Protein AF-A0A0D2U5X2-F1 (afdb_monomer_lite)

Sequence (96 aa):
MAPEFLRGEPSNEKSDVYSFGVILWELITVQQPWNGISPAQVVGAVAFQNRKLAIPPNTSPKLVSLMESCWADDPAQRPSFGNIVITLKKLLKSPL

pLDDT: mean 95.13, std 7.09, range [55.25, 98.81]

Secondary structure (DSSP, 8-state):
--HHHHTT----HHHHHHHHHHHHHHHHHTS-TTTTS-HHHHHIIIIIS---PPPPTTS-HHHHHHHHHHT-SSGGGSPPHHHHHHHHHHHHTS--

InterPro domains:
  IPR000719 Protein kinase domain [PS50011] (1-92)
  IPR001245 Serine-threonine/tyrosine-protein kinase, catalytic domain [PF07714] (1-87)
  IPR011009 Protein kinase-like domain superfamily [SSF56112] (1-85)
  IPR051681 Serine/Threonine Kinases and Pseudokinases [PTHR44329] (1-91)

Radius of gyration: 13.7 Å; chains: 1; bounding box: 34×23×37 Å

Foldseek 3Di:
DALCVLVVHDDDVLSVLLVVLVVLQCVVPVDDPPPPDDPVVVNCCVNPVVHDGDHDPPDDVLNVVLSVQSSDNPSVSRDHVVVSVVSVVVVVPDDD

Structure (mmCIF, N/CA/C/O backbone):
data_AF-A0A0D2U5X2-F1
#
_entry.id   AF-A0A0D2U5X2-F1
#
loop_
_atom_site.group_PDB
_atom_site.id
_atom_site.type_symbol
_atom_site.label_atom_id
_atom_site.label_alt_id
_atom_site.label_comp_id
_atom_site.label_asym_id
_atom_site.label_entity_id
_atom_site.label_seq_id
_atom_site.pdbx_PDB_ins_code
_atom_site.Cartn_x
_atom_site.Cartn_y
_atom_site.Cartn_z
_atom_site.occupancy
_atom_site.B_iso_or_equiv
_atom_site.auth_seq_id
_atom_site.auth_comp_id
_atom_site.auth_asym_id
_atom_site.auth_atom_id
_atom_site.pdbx_PDB_model_num
ATOM 1 N N . MET A 1 1 ? 3.092 -4.993 -3.297 1.00 92.50 1 MET A N 1
ATOM 2 C CA . MET A 1 1 ? 4.481 -4.486 -3.330 1.00 92.50 1 MET A CA 1
ATOM 3 C C . MET A 1 1 ? 4.471 -3.034 -3.774 1.00 92.50 1 MET A C 1
ATOM 5 O O . MET A 1 1 ? 3.521 -2.642 -4.448 1.00 92.50 1 MET A O 1
ATOM 9 N N . ALA A 1 2 ? 5.487 -2.264 -3.381 1.00 97.81 2 ALA A N 1
ATOM 10 C CA . ALA A 1 2 ? 5.620 -0.854 -3.742 1.00 97.81 2 ALA A CA 1
ATOM 11 C C . ALA A 1 2 ? 5.987 -0.655 -5.228 1.00 97.81 2 ALA A C 1
ATOM 13 O O . ALA A 1 2 ? 6.670 -1.518 -5.786 1.00 97.81 2 ALA A O 1
ATOM 14 N N . PRO A 1 3 ? 5.575 0.456 -5.869 1.00 98.06 3 PRO A N 1
ATOM 15 C CA . PRO A 1 3 ? 5.865 0.720 -7.277 1.00 98.06 3 PRO A CA 1
ATOM 16 C C . PRO A 1 3 ? 7.363 0.699 -7.606 1.00 98.06 3 PRO A C 1
ATOM 18 O O . PRO A 1 3 ? 7.756 0.054 -8.571 1.00 98.06 3 PRO A O 1
ATOM 21 N N . GLU A 1 4 ? 8.200 1.337 -6.784 1.00 98.12 4 GLU A N 1
ATOM 22 C CA . GLU A 1 4 ? 9.651 1.411 -6.995 1.00 98.12 4 GLU A CA 1
ATOM 23 C C . GLU A 1 4 ? 10.321 0.030 -6.940 1.00 98.12 4 GLU A C 1
ATOM 25 O O . GLU A 1 4 ? 11.131 -0.308 -7.800 1.00 98.12 4 GLU A O 1
ATOM 30 N N . PHE A 1 5 ? 9.884 -0.834 -6.017 1.00 97.19 5 PHE A N 1
ATOM 31 C CA . PHE A 1 5 ? 10.369 -2.211 -5.938 1.00 97.19 5 PHE A CA 1
ATOM 32 C C . PHE A 1 5 ? 10.007 -3.000 -7.204 1.00 97.19 5 PHE A C 1
ATOM 34 O O . PHE A 1 5 ? 10.831 -3.724 -7.754 1.00 97.19 5 PHE A O 1
ATOM 41 N N . LEU A 1 6 ? 8.777 -2.833 -7.702 1.00 97.06 6 LEU A N 1
ATOM 42 C CA . LEU A 1 6 ? 8.311 -3.506 -8.918 1.00 97.06 6 LEU A CA 1
ATOM 43 C C . LEU A 1 6 ? 9.016 -3.008 -10.192 1.00 97.06 6 LEU A C 1
ATOM 45 O O . LEU A 1 6 ? 9.070 -3.750 -11.170 1.00 97.06 6 LEU A O 1
ATOM 49 N N . ARG A 1 7 ? 9.559 -1.784 -10.186 1.00 96.75 7 ARG A N 1
ATOM 50 C CA . ARG A 1 7 ? 10.390 -1.239 -11.276 1.00 96.75 7 ARG A CA 1
ATOM 51 C C . ARG A 1 7 ? 11.869 -1.625 -11.171 1.00 96.75 7 ARG A C 1
ATOM 53 O O . ARG A 1 7 ? 12.625 -1.325 -12.089 1.00 96.75 7 ARG A O 1
ATOM 60 N N . GLY A 1 8 ? 12.287 -2.286 -10.089 1.00 96.19 8 GLY A N 1
ATOM 61 C CA . GLY A 1 8 ? 13.701 -2.575 -9.828 1.00 96.19 8 GLY A CA 1
ATOM 62 C C . GLY A 1 8 ? 14.513 -1.338 -9.424 1.00 96.19 8 GLY A C 1
ATOM 63 O O . GLY A 1 8 ? 15.729 -1.315 -9.598 1.00 96.19 8 GLY A O 1
ATOM 64 N N . GLU A 1 9 ? 13.849 -0.301 -8.913 1.00 96.81 9 GLU A N 1
ATOM 65 C CA . GLU A 1 9 ? 14.481 0.911 -8.390 1.00 96.81 9 GLU A CA 1
ATOM 66 C C . GLU A 1 9 ? 14.951 0.704 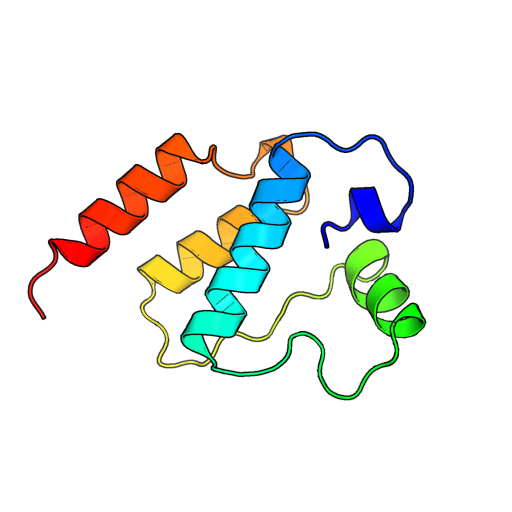-6.938 1.00 96.81 9 GLU A C 1
ATOM 68 O O . GLU A 1 9 ? 14.497 -0.228 -6.264 1.00 96.81 9 GLU A O 1
ATOM 73 N N . PRO A 1 10 ? 15.837 1.573 -6.411 1.00 95.81 10 PRO A N 1
ATOM 74 C CA . PRO A 1 10 ? 16.244 1.510 -5.012 1.00 95.81 10 PRO A CA 1
ATOM 75 C C . PRO A 1 10 ? 15.045 1.565 -4.056 1.00 95.81 10 PRO A C 1
ATOM 77 O O . PRO A 1 10 ? 14.293 2.538 -4.025 1.00 95.81 10 PRO A O 1
ATOM 80 N N . SER A 1 11 ? 14.900 0.523 -3.240 1.00 94.94 11 SER A N 1
ATOM 81 C CA . SER A 1 11 ? 13.887 0.417 -2.190 1.00 94.94 11 SER A CA 1
ATOM 82 C C . SER A 1 11 ? 14.495 0.636 -0.807 1.00 94.94 11 SER A C 1
ATOM 84 O O . SER A 1 11 ? 15.646 0.278 -0.556 1.00 94.94 11 SER A O 1
ATOM 86 N N . ASN A 1 12 ? 13.702 1.168 0.118 1.00 96.50 12 ASN A N 1
ATOM 87 C CA . ASN A 1 12 ? 14.060 1.315 1.530 1.00 96.50 12 ASN A CA 1
ATOM 88 C C . ASN A 1 12 ? 12.843 0.985 2.421 1.00 96.50 12 ASN A C 1
ATOM 90 O O . ASN A 1 12 ? 11.850 0.445 1.937 1.00 96.50 12 ASN A O 1
ATOM 94 N N . GLU A 1 13 ? 12.889 1.351 3.707 1.00 98.00 13 GLU A N 1
ATOM 95 C CA . GLU A 1 13 ? 11.776 1.174 4.664 1.00 98.00 13 GLU A CA 1
ATOM 96 C C . GLU A 1 13 ? 10.428 1.710 4.143 1.00 98.00 13 GLU A C 1
ATOM 98 O O . GLU A 1 13 ? 9.370 1.172 4.471 1.00 98.00 13 GLU A O 1
ATOM 103 N N . LYS A 1 14 ? 10.427 2.717 3.265 1.00 98.56 14 LYS A N 1
ATOM 104 C CA . LYS A 1 14 ? 9.200 3.260 2.668 1.00 98.56 14 LYS A CA 1
ATOM 105 C C . LYS A 1 14 ? 8.512 2.293 1.711 1.00 98.56 14 LYS A C 1
ATOM 107 O O . LYS A 1 14 ? 7.294 2.386 1.535 1.00 98.56 14 LYS A O 1
ATOM 112 N N . SER A 1 15 ? 9.237 1.351 1.115 1.00 98.50 15 SER A N 1
ATOM 113 C CA . SER A 1 15 ? 8.651 0.277 0.306 1.00 98.50 15 SER A CA 1
ATOM 114 C C . SER A 1 15 ? 7.887 -0.730 1.179 1.00 98.50 15 SER A C 1
ATOM 116 O O . SER A 1 15 ? 6.822 -1.222 0.780 1.00 98.50 15 SER A O 1
ATOM 118 N N . ASP A 1 16 ? 8.366 -0.972 2.403 1.00 98.56 16 ASP A N 1
ATOM 119 C CA . ASP A 1 16 ? 7.667 -1.791 3.399 1.00 98.56 16 ASP A CA 1
ATOM 120 C C . ASP A 1 16 ? 6.411 -1.084 3.912 1.00 98.56 16 ASP A C 1
ATOM 122 O O . ASP A 1 16 ? 5.364 -1.715 4.043 1.00 98.56 16 ASP A O 1
ATOM 126 N N . VAL A 1 17 ? 6.465 0.239 4.111 1.00 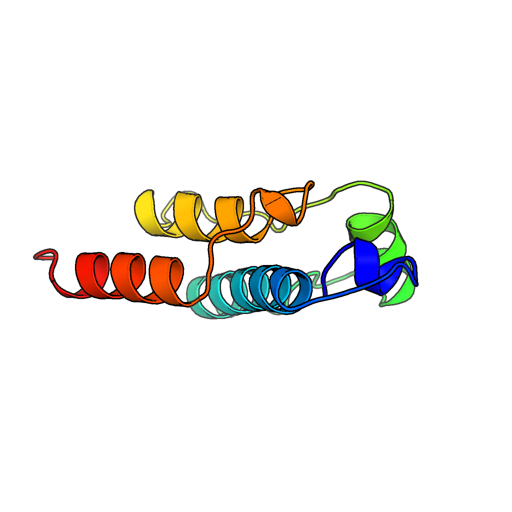98.81 17 VAL A N 1
ATOM 127 C CA . VAL A 1 17 ? 5.289 1.053 4.474 1.00 98.81 17 VAL A CA 1
ATOM 128 C C . VAL A 1 17 ? 4.181 0.942 3.423 1.00 98.81 17 VAL A C 1
ATOM 130 O O . VAL A 1 17 ? 3.016 0.739 3.769 1.00 98.81 17 VAL A O 1
ATOM 133 N N . TYR A 1 18 ? 4.522 1.002 2.134 1.00 98.69 18 TYR A N 1
ATOM 134 C CA . TYR A 1 18 ? 3.537 0.802 1.068 1.00 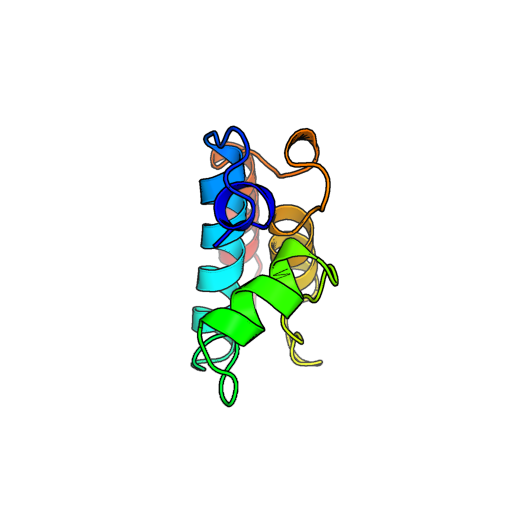98.69 18 TYR A CA 1
ATOM 135 C C . TYR A 1 18 ? 2.895 -0.585 1.147 1.00 98.69 18 TYR A C 1
ATOM 137 O O . TYR A 1 18 ? 1.672 -0.731 1.054 1.00 98.69 18 TYR A O 1
ATOM 145 N N . SER A 1 19 ? 3.721 -1.617 1.334 1.00 98.44 19 SER A N 1
ATOM 146 C CA . SER A 1 19 ? 3.254 -3.002 1.442 1.00 98.44 19 SER A CA 1
ATOM 147 C C . SER A 1 19 ? 2.381 -3.207 2.684 1.00 98.44 19 SER A C 1
ATOM 149 O O . SER A 1 19 ? 1.366 -3.894 2.603 1.00 98.44 19 SER A O 1
ATOM 151 N N . PHE A 1 20 ? 2.687 -2.529 3.791 1.00 98.50 20 PHE A N 1
ATOM 152 C CA . PHE A 1 20 ? 1.828 -2.485 4.970 1.00 98.50 20 PHE A CA 1
ATOM 153 C C . PHE A 1 20 ? 0.458 -1.859 4.673 1.00 98.50 20 PHE A C 1
ATOM 155 O O . PHE A 1 20 ? -0.558 -2.395 5.106 1.00 98.50 20 PHE A O 1
ATOM 162 N N . GLY A 1 21 ? 0.396 -0.781 3.885 1.00 98.38 21 GLY A N 1
ATOM 163 C CA . GLY A 1 21 ? -0.879 -0.216 3.428 1.00 98.38 21 GLY A CA 1
ATOM 164 C C . GLY A 1 21 ? -1.735 -1.230 2.656 1.00 98.38 21 GLY A C 1
ATOM 165 O O . GLY A 1 21 ? -2.946 -1.292 2.851 1.00 98.38 21 GLY A O 1
ATOM 166 N N . VAL A 1 22 ? -1.107 -2.074 1.822 1.00 98.38 22 VAL A N 1
ATOM 167 C CA . VAL A 1 22 ? -1.797 -3.169 1.109 1.00 98.38 22 VAL A CA 1
ATOM 168 C C . VAL A 1 22 ? -2.330 -4.226 2.081 1.00 98.38 22 VAL A C 1
ATOM 170 O O . VAL A 1 22 ? -3.469 -4.657 1.928 1.00 98.38 22 VAL A O 1
ATOM 173 N N . ILE A 1 23 ? -1.553 -4.598 3.104 1.00 98.12 23 ILE A N 1
ATOM 174 C CA . ILE A 1 23 ? -2.002 -5.520 4.162 1.00 98.12 23 ILE A CA 1
ATOM 175 C C . ILE A 1 23 ? -3.186 -4.924 4.931 1.00 98.12 23 ILE A C 1
ATOM 177 O O . ILE A 1 23 ? -4.161 -5.617 5.196 1.00 98.12 23 ILE A O 1
ATOM 181 N N . LEU A 1 24 ? -3.146 -3.631 5.264 1.00 96.81 24 LEU A N 1
ATOM 182 C CA . LEU A 1 24 ? -4.257 -2.973 5.951 1.00 96.81 24 LEU A CA 1
ATOM 183 C C . LEU A 1 24 ? -5.546 -3.027 5.116 1.00 96.81 24 LEU A C 1
ATOM 185 O O . LEU A 1 24 ? -6.615 -3.300 5.659 1.00 96.81 24 LEU A O 1
ATOM 189 N N . TRP A 1 25 ? -5.440 -2.836 3.799 1.00 97.94 25 TRP A N 1
ATOM 190 C CA . TRP A 1 25 ? -6.564 -3.013 2.881 1.00 97.94 25 TRP A CA 1
ATOM 191 C C . TRP A 1 25 ? -7.081 -4.458 2.856 1.00 97.94 25 TRP A C 1
ATOM 193 O O . TRP A 1 25 ? -8.292 -4.671 2.916 1.00 97.94 25 TRP A O 1
ATOM 203 N N . GLU A 1 26 ? -6.190 -5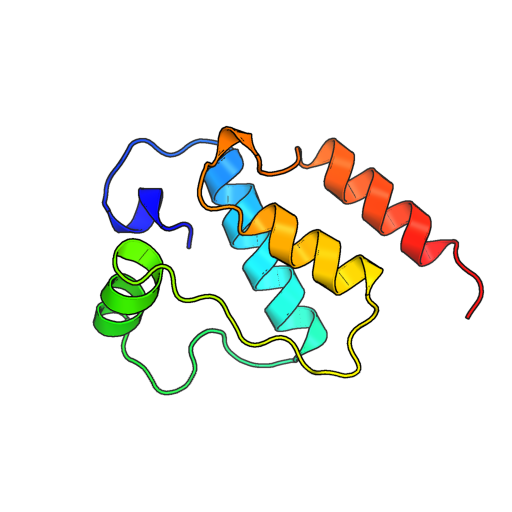.450 2.816 1.00 97.94 26 GLU A N 1
ATOM 204 C CA . GLU A 1 26 ? -6.556 -6.874 2.845 1.00 97.94 26 GLU A CA 1
ATOM 205 C C . GLU A 1 26 ? -7.295 -7.232 4.141 1.00 97.94 26 GLU A C 1
ATOM 207 O O . GLU A 1 26 ? -8.325 -7.897 4.095 1.00 97.94 26 GLU A O 1
ATOM 212 N N . LEU A 1 27 ? -6.850 -6.713 5.289 1.00 95.69 27 LEU A N 1
ATOM 213 C CA . LEU A 1 27 ? -7.510 -6.931 6.580 1.00 95.69 27 LEU A CA 1
ATOM 214 C C . LEU A 1 27 ? -8.907 -6.301 6.652 1.00 95.69 27 LEU A C 1
ATOM 216 O O . LEU A 1 27 ? -9.812 -6.883 7.243 1.00 95.69 27 LEU A O 1
ATOM 220 N N . ILE A 1 28 ? -9.091 -5.113 6.069 1.00 94.00 28 ILE A N 1
ATOM 221 C CA . ILE A 1 28 ? -10.383 -4.409 6.068 1.00 94.00 28 ILE A CA 1
ATOM 222 C C . ILE A 1 28 ? -11.382 -5.092 5.132 1.00 94.00 28 ILE A C 1
ATOM 224 O O . ILE A 1 28 ? -12.571 -5.170 5.437 1.00 94.00 28 ILE A O 1
ATOM 228 N N . THR A 1 29 ? -10.913 -5.547 3.973 1.00 95.19 29 THR A N 1
ATOM 229 C CA . THR A 1 29 ? -11.780 -6.082 2.917 1.00 95.19 29 THR A CA 1
ATOM 230 C C . THR A 1 29 ? -11.961 -7.592 2.990 1.00 95.19 29 THR A C 1
ATOM 232 O O . THR A 1 29 ? -12.945 -8.098 2.452 1.00 95.19 29 THR A O 1
ATOM 235 N N . VAL A 1 30 ? -11.035 -8.302 3.643 1.00 96.00 30 VAL A N 1
ATOM 236 C CA . VAL A 1 30 ? -10.918 -9.770 3.648 1.00 96.00 30 VAL A CA 1
ATOM 237 C C . VAL A 1 30 ? -10.835 -10.326 2.218 1.00 96.00 30 VAL A C 1
ATOM 239 O O . VAL A 1 30 ? -11.383 -11.377 1.890 1.00 96.00 30 VAL A O 1
ATOM 242 N N . GLN A 1 31 ? -10.179 -9.580 1.327 1.00 96.19 31 GLN A N 1
ATOM 243 C CA . GLN A 1 31 ? -10.045 -9.910 -0.089 1.00 96.19 31 GLN A CA 1
ATOM 244 C C . GLN A 1 31 ? -8.585 -9.978 -0.506 1.00 96.19 31 GLN A C 1
ATOM 246 O O . GLN A 1 31 ? -7.742 -9.248 0.007 1.00 96.19 31 GLN A O 1
ATOM 251 N N . GLN A 1 32 ? -8.311 -10.799 -1.520 1.00 96.38 32 GLN A N 1
ATOM 252 C CA . GLN A 1 32 ? -7.003 -10.822 -2.158 1.00 96.38 32 GLN A CA 1
ATOM 253 C C . GLN A 1 32 ? -6.761 -9.501 -2.914 1.00 96.38 32 GLN A C 1
ATOM 255 O O . GLN A 1 32 ? -7.587 -9.114 -3.753 1.00 96.38 32 GLN A O 1
ATOM 260 N N . PRO A 1 33 ? -5.629 -8.811 -2.687 1.00 97.12 33 PRO A N 1
ATOM 261 C CA . PRO A 1 33 ? -5.297 -7.608 -3.434 1.00 97.12 33 PRO A CA 1
ATOM 262 C C . PRO A 1 33 ? -5.113 -7.937 -4.914 1.00 97.12 33 PRO A C 1
ATOM 264 O O . PRO A 1 33 ? -4.502 -8.944 -5.274 1.00 97.12 33 PRO A O 1
ATOM 267 N N . TRP A 1 34 ? -5.632 -7.060 -5.776 1.00 96.31 34 TRP A N 1
ATOM 268 C CA . TRP A 1 34 ? -5.554 -7.218 -7.232 1.00 96.31 34 TRP A CA 1
ATOM 269 C C . TRP A 1 34 ? -6.174 -8.524 -7.750 1.00 96.31 34 TRP A C 1
ATOM 271 O O . TRP A 1 34 ? -5.697 -9.101 -8.726 1.00 96.31 34 TRP A O 1
ATOM 281 N N . ASN A 1 35 ? -7.240 -9.000 -7.101 1.00 95.62 35 ASN A N 1
ATOM 282 C CA . ASN A 1 35 ? -7.944 -10.194 -7.549 1.00 95.62 35 ASN A CA 1
ATOM 283 C C . ASN A 1 35 ? -8.386 -10.074 -9.023 1.00 95.62 35 ASN A C 1
ATOM 285 O O . ASN A 1 35 ? -8.844 -9.019 -9.467 1.00 95.62 35 ASN A O 1
ATOM 289 N N . GLY A 1 36 ? -8.248 -11.166 -9.776 1.00 95.81 36 GLY A N 1
ATOM 290 C CA . GLY A 1 36 ? -8.637 -11.239 -11.185 1.00 95.81 36 GLY A CA 1
ATOM 291 C C . GLY A 1 36 ? -7.606 -10.722 -12.196 1.00 95.81 36 GLY A C 1
ATOM 292 O O . GLY A 1 36 ? -7.908 -10.727 -13.388 1.00 95.81 36 GLY A O 1
ATOM 293 N N . ILE A 1 37 ? -6.402 -10.310 -11.774 1.00 96.75 37 ILE A N 1
ATOM 294 C CA . ILE A 1 37 ? -5.298 -9.990 -12.696 1.00 96.75 37 ILE A CA 1
ATOM 295 C C . ILE A 1 37 ? -4.025 -10.785 -12.373 1.00 96.75 37 ILE A C 1
ATOM 297 O O . ILE A 1 37 ? -3.746 -11.119 -11.225 1.00 96.75 37 ILE A O 1
ATOM 301 N N . SER A 1 38 ? -3.248 -11.107 -13.409 1.00 97.75 38 SER A N 1
ATOM 302 C CA . SER A 1 38 ? -1.990 -11.859 -13.292 1.00 97.75 38 SER A CA 1
ATOM 303 C C . SER A 1 38 ? -0.868 -11.036 -12.638 1.00 97.75 38 SER A C 1
ATOM 305 O O . SER A 1 38 ? -0.899 -9.805 -12.706 1.00 97.75 38 SER A O 1
ATOM 307 N N . PRO A 1 39 ? 0.188 -11.669 -12.087 1.00 95.50 39 PRO A N 1
ATOM 308 C CA . PRO A 1 39 ? 1.326 -10.948 -11.509 1.00 95.50 39 PRO A CA 1
ATOM 309 C C . PRO A 1 39 ? 1.959 -9.915 -12.455 1.00 95.50 39 PRO A C 1
ATOM 311 O O . PRO A 1 39 ? 2.254 -8.799 -12.036 1.00 95.50 39 PRO A O 1
ATOM 314 N N . ALA A 1 40 ? 2.095 -10.232 -13.747 1.00 97.25 40 ALA A N 1
ATOM 315 C CA . ALA A 1 40 ? 2.612 -9.289 -14.743 1.00 97.25 40 ALA A CA 1
ATOM 316 C C . ALA A 1 40 ? 1.687 -8.070 -14.935 1.00 97.25 40 ALA A C 1
ATOM 318 O O . ALA A 1 40 ? 2.157 -6.941 -15.067 1.00 97.25 40 ALA A O 1
ATOM 319 N N . GLN A 1 41 ? 0.365 -8.271 -14.892 1.00 97.94 41 GLN A N 1
ATOM 320 C CA . GLN A 1 41 ? -0.602 -7.170 -14.936 1.00 97.94 41 GLN A CA 1
ATOM 321 C C . GLN A 1 41 ? -0.582 -6.334 -13.653 1.00 97.94 41 GLN A C 1
ATOM 323 O O . GLN A 1 41 ? -0.767 -5.122 -13.735 1.00 97.94 41 GLN A O 1
ATOM 328 N N . VAL A 1 42 ? -0.324 -6.937 -12.485 1.00 97.62 42 VAL A N 1
ATOM 329 C CA . VAL A 1 42 ? -0.121 -6.191 -11.230 1.00 97.62 42 VAL A CA 1
ATOM 330 C C . VAL A 1 42 ? 1.089 -5.270 -11.350 1.00 97.62 42 VAL A C 1
ATOM 332 O O . VAL A 1 42 ? 0.988 -4.101 -10.984 1.00 97.62 42 VAL A O 1
ATOM 335 N N . VAL A 1 43 ? 2.203 -5.755 -11.912 1.00 97.69 43 VAL A N 1
ATOM 336 C CA . VAL A 1 43 ? 3.379 -4.916 -12.197 1.00 97.69 43 VAL A CA 1
ATOM 337 C C . VAL A 1 43 ? 2.984 -3.747 -13.096 1.00 97.69 43 VAL A C 1
ATOM 339 O O . VAL A 1 43 ? 3.201 -2.602 -12.720 1.00 97.69 43 VAL A O 1
ATOM 342 N N . GLY A 1 44 ? 2.320 -4.007 -14.226 1.00 97.88 44 GLY A N 1
ATOM 343 C CA . GLY A 1 44 ? 1.812 -2.957 -15.117 1.00 97.88 44 GLY A CA 1
ATOM 344 C C . GLY A 1 44 ? 0.959 -1.907 -14.393 1.00 97.88 44 GLY A C 1
ATOM 345 O O . GLY A 1 44 ? 1.218 -0.706 -14.478 1.00 97.88 44 GLY A O 1
ATOM 346 N N . ALA A 1 45 ? -0.035 -2.367 -13.634 1.00 97.75 45 ALA A N 1
ATOM 347 C CA . ALA A 1 45 ? -1.005 -1.515 -12.960 1.00 97.75 45 ALA A CA 1
ATOM 348 C C . ALA A 1 45 ? -0.386 -0.673 -11.833 1.00 97.75 45 ALA A C 1
ATOM 350 O O . ALA A 1 45 ? -0.636 0.528 -11.743 1.00 97.75 45 ALA A O 1
ATOM 351 N N . VAL A 1 46 ? 0.426 -1.286 -10.973 1.00 97.56 46 VAL A N 1
ATOM 352 C CA . VAL A 1 46 ? 0.984 -0.621 -9.788 1.00 97.56 46 VAL A CA 1
ATOM 353 C C . VAL A 1 46 ? 2.220 0.195 -10.145 1.00 97.56 46 VAL A C 1
ATOM 355 O O . VAL A 1 46 ? 2.347 1.341 -9.724 1.00 97.56 46 VAL A O 1
ATOM 358 N N . ALA A 1 47 ? 3.133 -0.382 -10.925 1.00 97.06 47 ALA A N 1
ATOM 359 C CA . ALA A 1 47 ? 4.435 0.211 -11.189 1.00 97.06 47 ALA A CA 1
ATOM 360 C C . ALA A 1 47 ? 4.377 1.324 -12.246 1.00 97.06 47 ALA A C 1
ATOM 362 O O . ALA A 1 47 ? 5.159 2.268 -12.163 1.00 97.06 47 ALA A O 1
ATOM 363 N N . PHE A 1 48 ? 3.456 1.237 -13.214 1.00 96.56 48 PHE A N 1
ATOM 364 C CA . PHE A 1 48 ? 3.453 2.131 -14.380 1.00 96.56 48 PHE A CA 1
ATOM 365 C C . PHE A 1 48 ? 2.146 2.904 -14.594 1.00 96.56 48 PHE A C 1
ATOM 367 O O . PHE A 1 48 ? 2.169 3.950 -15.232 1.00 96.56 48 PHE A O 1
ATOM 374 N N . GLN A 1 49 ? 1.016 2.437 -14.056 1.00 97.19 49 GLN A N 1
ATOM 375 C CA . GLN A 1 49 ? -0.278 3.136 -14.173 1.00 97.19 49 GLN A CA 1
ATOM 376 C C . GLN A 1 49 ? -0.704 3.839 -12.881 1.00 97.19 49 GLN A 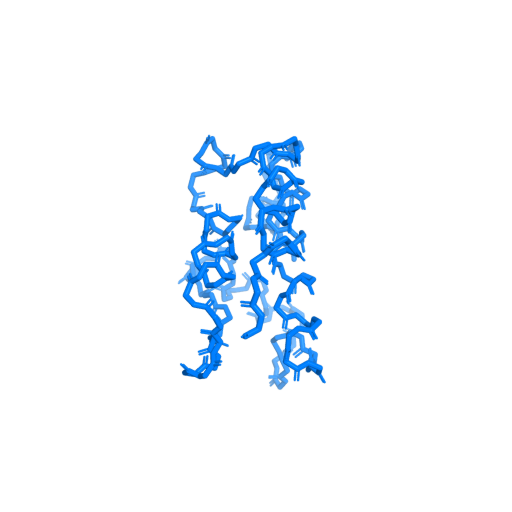C 1
ATOM 378 O O . GLN A 1 49 ? -1.782 4.426 -12.827 1.00 97.19 49 GLN A O 1
ATOM 383 N N . ASN A 1 50 ? 0.117 3.746 -11.832 1.00 95.38 50 ASN A N 1
ATOM 384 C CA . ASN A 1 50 ? -0.176 4.262 -10.499 1.00 95.38 50 ASN A CA 1
ATOM 385 C C . ASN A 1 50 ? -1.553 3.838 -9.945 1.00 95.38 50 ASN A C 1
ATOM 387 O O . ASN A 1 50 ? -2.209 4.565 -9.196 1.00 95.38 50 ASN A O 1
ATOM 391 N N . ARG A 1 51 ? -2.029 2.648 -10.328 1.00 96.75 51 ARG A N 1
ATOM 392 C CA . ARG A 1 51 ? -3.317 2.136 -9.868 1.00 96.75 51 ARG A CA 1
ATOM 393 C C . ARG A 1 51 ? -3.235 1.845 -8.369 1.00 96.75 51 ARG A C 1
ATOM 395 O O . ARG A 1 51 ? -2.293 1.195 -7.913 1.00 96.75 51 ARG A O 1
ATOM 402 N N . LYS A 1 52 ? -4.256 2.263 -7.615 1.00 96.50 52 LYS A N 1
ATOM 403 C CA . LYS A 1 52 ? -4.442 1.940 -6.188 1.00 96.50 52 LYS A CA 1
ATOM 404 C C . LYS A 1 52 ? -5.610 0.967 -5.992 1.00 96.50 52 LYS A C 1
ATOM 406 O O . LYS A 1 52 ? -6.453 0.811 -6.880 1.00 96.50 52 LYS A O 1
ATOM 411 N N . LEU A 1 53 ? -5.632 0.276 -4.853 1.00 97.19 53 LEU A N 1
ATOM 412 C CA . LEU A 1 53 ? -6.731 -0.619 -4.487 1.00 97.19 53 LEU A CA 1
ATOM 413 C C . LEU A 1 53 ? -7.981 0.209 -4.172 1.00 97.19 53 LEU A C 1
ATOM 415 O O . LEU A 1 53 ? -7.897 1.241 -3.510 1.00 97.19 53 LEU A O 1
ATOM 419 N N . ALA A 1 54 ? -9.143 -0.239 -4.646 1.00 95.69 54 ALA A N 1
ATOM 420 C CA . ALA A 1 54 ? -10.404 0.436 -4.364 1.00 95.69 54 ALA A CA 1
ATOM 421 C C . ALA A 1 54 ? -10.790 0.241 -2.892 1.00 95.69 54 ALA A C 1
ATOM 423 O O . ALA A 1 54 ? -10.848 -0.889 -2.406 1.00 95.69 54 ALA A O 1
ATOM 424 N N . ILE A 1 55 ? -11.066 1.335 -2.185 1.00 94.81 55 ILE A N 1
ATOM 425 C CA . ILE A 1 55 ? -11.458 1.307 -0.774 1.00 94.81 55 ILE A CA 1
ATOM 426 C C . ILE A 1 55 ? -12.996 1.287 -0.680 1.00 94.81 55 ILE A C 1
ATOM 428 O O . ILE A 1 55 ? -13.644 2.120 -1.318 1.00 94.81 55 ILE A O 1
ATOM 432 N N . PRO A 1 56 ? -13.611 0.373 0.098 1.00 93.12 56 PRO A N 1
ATOM 433 C CA . PRO A 1 56 ? -15.062 0.344 0.267 1.00 93.12 56 PRO A CA 1
ATOM 434 C C . PRO A 1 56 ? -15.611 1.648 0.877 1.00 93.12 56 PRO A C 1
ATOM 436 O O . PRO A 1 56 ? -15.017 2.145 1.839 1.00 93.12 56 PRO A O 1
ATOM 439 N N . PRO A 1 57 ? -16.776 2.156 0.425 1.00 90.25 57 PRO A N 1
ATOM 440 C CA . PRO A 1 57 ? -17.352 3.417 0.915 1.00 90.25 57 PRO A CA 1
ATOM 441 C C . PRO A 1 57 ? -17.601 3.479 2.430 1.00 90.25 57 PRO A C 1
ATOM 443 O O . PRO A 1 57 ? -17.547 4.552 3.017 1.00 90.25 57 PRO A O 1
ATOM 446 N N . ASN A 1 58 ? -17.834 2.333 3.078 1.00 90.25 58 ASN A N 1
ATOM 447 C CA . ASN A 1 58 ? -18.119 2.252 4.517 1.00 90.25 58 ASN A CA 1
ATOM 448 C C . ASN A 1 58 ? -16.855 2.102 5.386 1.00 90.25 58 ASN A C 1
ATOM 450 O O . ASN A 1 58 ? -16.942 1.745 6.560 1.00 90.25 58 ASN A O 1
ATOM 454 N N . THR A 1 59 ? -15.671 2.343 4.821 1.00 93.62 59 THR A N 1
ATOM 455 C CA . THR A 1 59 ? -14.410 2.293 5.570 1.00 93.62 59 THR A CA 1
ATOM 456 C C . THR A 1 59 ? -14.236 3.571 6.388 1.00 93.62 59 THR A C 1
ATOM 458 O O . THR A 1 59 ? -14.441 4.671 5.881 1.00 93.62 59 THR A O 1
ATOM 461 N N . SER A 1 60 ? -13.818 3.445 7.652 1.00 92.12 60 SER A N 1
ATOM 462 C CA . SER A 1 60 ? -13.543 4.598 8.523 1.00 92.12 60 SER A CA 1
ATOM 463 C C . SER A 1 60 ? -12.624 5.618 7.828 1.00 92.12 60 SER A C 1
ATOM 465 O O . SER A 1 60 ? -11.522 5.232 7.428 1.00 92.12 60 SER A O 1
ATOM 467 N N . PRO A 1 61 ? -12.989 6.915 7.743 1.00 94.31 61 PRO A N 1
ATOM 468 C CA . PRO A 1 61 ? -12.190 7.927 7.041 1.00 94.31 61 PRO A CA 1
ATOM 469 C C . PRO A 1 61 ? -10.742 8.025 7.532 1.00 94.31 61 PRO A C 1
ATOM 471 O O . PRO A 1 61 ? -9.824 8.309 6.767 1.00 94.31 61 PRO A O 1
ATOM 474 N N . LYS A 1 62 ? -10.511 7.741 8.817 1.00 93.38 62 LYS A N 1
ATOM 475 C CA . LYS A 1 62 ? -9.161 7.731 9.388 1.00 93.38 62 LYS A CA 1
ATOM 476 C C . LYS A 1 62 ? -8.331 6.530 8.911 1.00 93.38 62 LYS A C 1
ATOM 478 O O . LYS A 1 62 ? -7.122 6.667 8.752 1.00 93.38 62 LYS A O 1
ATOM 483 N N . LEU A 1 63 ? -8.957 5.368 8.686 1.00 94.44 63 LEU A N 1
ATOM 484 C CA . LEU A 1 63 ? -8.293 4.205 8.079 1.00 94.44 63 LEU A CA 1
ATOM 485 C C . LEU A 1 63 ? -8.028 4.439 6.592 1.00 94.44 63 LEU A C 1
ATOM 487 O O . LEU A 1 63 ? -6.944 4.099 6.126 1.00 94.44 63 LEU A O 1
ATOM 491 N N . VAL A 1 64 ? -8.976 5.060 5.879 1.00 96.56 64 VAL A N 1
ATOM 492 C CA . VAL A 1 64 ? -8.799 5.481 4.479 1.00 96.56 64 VAL A CA 1
ATOM 493 C C . VAL A 1 64 ? -7.568 6.374 4.349 1.00 96.56 64 VAL A C 1
ATOM 495 O O . VAL A 1 64 ? -6.628 6.016 3.647 1.00 96.56 64 VAL A O 1
ATOM 498 N N . SER A 1 65 ? -7.513 7.455 5.130 1.00 97.06 65 SER A N 1
ATOM 499 C CA . SER A 1 65 ? -6.382 8.387 5.121 1.00 97.06 65 SER A CA 1
ATOM 500 C C . SER A 1 65 ? -5.051 7.708 5.468 1.00 97.06 65 SER A C 1
ATOM 502 O O . SER A 1 65 ? -4.027 7.994 4.845 1.00 97.06 65 SER A O 1
ATOM 504 N N . LEU A 1 66 ? -5.047 6.767 6.421 1.00 97.62 66 LEU A N 1
ATOM 505 C CA . LEU A 1 66 ? -3.843 6.006 6.755 1.00 97.62 66 LEU A CA 1
ATOM 506 C C . LEU A 1 66 ? -3.379 5.133 5.577 1.00 97.62 66 LEU A C 1
ATOM 508 O O . LEU A 1 66 ? -2.200 5.191 5.229 1.00 97.62 66 LEU A O 1
ATOM 512 N N . MET A 1 67 ? -4.276 4.368 4.945 1.00 97.81 67 MET A N 1
ATOM 513 C CA . MET A 1 67 ? -3.944 3.549 3.768 1.00 97.81 67 MET A CA 1
ATOM 514 C C . MET A 1 67 ? -3.420 4.403 2.611 1.00 97.81 67 MET A C 1
ATOM 516 O O . MET A 1 67 ? -2.356 4.109 2.072 1.00 97.81 67 MET A O 1
ATOM 520 N N . GLU A 1 68 ? -4.110 5.494 2.280 1.00 97.94 68 GLU A N 1
ATOM 521 C CA . GLU A 1 68 ? -3.708 6.405 1.206 1.00 97.94 68 GLU A CA 1
ATOM 522 C C . GLU A 1 68 ? -2.335 7.033 1.471 1.00 97.94 68 GLU A C 1
ATOM 524 O O . GLU A 1 68 ? -1.501 7.073 0.570 1.00 97.94 68 GLU A O 1
ATOM 529 N N . SER A 1 69 ? -2.045 7.433 2.716 1.00 98.38 69 SER A N 1
ATOM 530 C CA . SER A 1 69 ? -0.717 7.951 3.081 1.00 98.38 69 SER A CA 1
ATOM 531 C C . SER A 1 69 ? 0.391 6.898 2.955 1.00 98.38 69 SER A C 1
ATOM 533 O O . SER A 1 69 ? 1.504 7.221 2.544 1.00 98.38 69 SER A O 1
ATOM 535 N N . CYS A 1 70 ? 0.098 5.623 3.240 1.00 98.69 70 CYS A N 1
ATOM 536 C CA . CYS A 1 70 ? 1.040 4.526 2.998 1.00 98.69 70 CYS A CA 1
ATOM 537 C C . CYS A 1 70 ? 1.288 4.315 1.498 1.00 98.69 70 CYS A C 1
ATOM 539 O O . CYS A 1 70 ? 2.374 3.890 1.108 1.00 98.69 70 CYS A O 1
ATOM 541 N N . TRP A 1 71 ? 0.303 4.628 0.655 1.00 98.50 71 TRP A N 1
ATOM 542 C CA . TRP A 1 71 ? 0.364 4.461 -0.795 1.00 98.50 71 TRP A CA 1
ATOM 543 C C . TRP A 1 71 ? 0.818 5.697 -1.569 1.00 98.50 71 TRP A C 1
ATOM 545 O O . TRP A 1 71 ? 0.712 5.688 -2.799 1.00 98.50 71 TRP A O 1
ATOM 555 N N . ALA A 1 72 ? 1.334 6.726 -0.891 1.00 98.19 72 ALA A N 1
ATOM 556 C CA . ALA A 1 72 ? 1.847 7.921 -1.550 1.00 98.19 72 ALA A CA 1
ATOM 557 C C . ALA A 1 72 ? 2.884 7.570 -2.634 1.00 98.19 72 ALA A C 1
ATOM 559 O O . ALA A 1 72 ? 3.720 6.673 -2.455 1.00 98.19 72 ALA A O 1
ATOM 560 N N . ASP A 1 73 ? 2.802 8.275 -3.763 1.00 95.44 73 ASP A N 1
ATOM 561 C CA . ASP A 1 73 ? 3.627 8.005 -4.945 1.00 95.44 73 ASP A CA 1
ATOM 562 C C . ASP A 1 73 ? 5.100 8.276 -4.662 1.00 95.44 73 ASP A C 1
ATOM 564 O O . ASP A 1 73 ? 5.942 7.420 -4.924 1.00 95.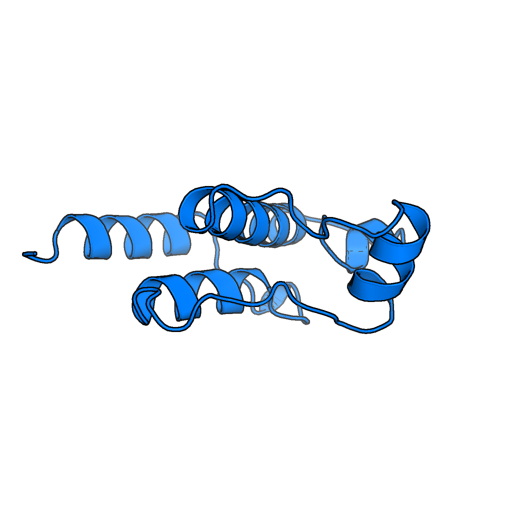44 73 ASP A O 1
ATOM 568 N N . ASP A 1 74 ? 5.383 9.428 -4.050 1.00 96.69 74 ASP A N 1
ATOM 569 C CA . ASP A 1 74 ? 6.693 9.754 -3.497 1.00 96.69 74 ASP A CA 1
ATOM 570 C C . ASP A 1 74 ? 6.915 8.969 -2.187 1.00 96.69 74 ASP A C 1
ATOM 572 O O . ASP A 1 74 ? 6.204 9.210 -1.200 1.00 96.69 74 ASP A O 1
ATOM 576 N N . PRO A 1 75 ? 7.906 8.052 -2.128 1.00 97.81 75 PRO A N 1
ATOM 577 C CA . PRO A 1 75 ? 8.224 7.308 -0.915 1.00 97.81 75 PRO A CA 1
ATOM 578 C C . PRO A 1 75 ? 8.516 8.200 0.298 1.00 97.81 75 PRO A C 1
ATOM 580 O O . PRO A 1 75 ? 8.213 7.800 1.423 1.00 97.81 75 PRO A O 1
ATOM 583 N N . ALA A 1 76 ? 9.048 9.412 0.100 1.00 97.44 76 ALA A N 1
ATOM 584 C CA . ALA A 1 76 ? 9.352 10.341 1.187 1.00 97.44 76 ALA A CA 1
ATOM 585 C C . ALA A 1 76 ? 8.095 10.890 1.884 1.00 97.44 76 ALA A C 1
ATOM 587 O O . ALA A 1 76 ? 8.162 11.257 3.057 1.00 97.44 76 ALA A O 1
ATOM 588 N N . GLN A 1 77 ? 6.946 10.896 1.200 1.00 98.25 77 GLN A N 1
ATOM 589 C CA . GLN A 1 77 ? 5.661 11.319 1.771 1.00 98.25 77 GLN A CA 1
ATOM 590 C C . GLN A 1 77 ? 4.986 10.220 2.599 1.00 98.25 77 GLN A C 1
ATOM 592 O O . GLN A 1 77 ? 4.021 10.487 3.318 1.00 98.25 77 GLN A O 1
ATOM 597 N N . ARG A 1 78 ? 5.472 8.976 2.519 1.00 98.69 78 ARG A N 1
ATOM 598 C CA . ARG A 1 78 ? 4.892 7.864 3.274 1.00 98.69 78 ARG A CA 1
ATOM 599 C C . ARG A 1 78 ? 5.269 7.983 4.758 1.00 98.69 78 ARG A C 1
ATOM 601 O O . ARG A 1 78 ? 6.430 8.271 5.087 1.00 98.69 78 ARG A O 1
ATOM 608 N N . PRO A 1 79 ? 4.332 7.729 5.690 1.00 98.62 79 PRO A N 1
ATOM 609 C CA . PRO A 1 79 ? 4.592 7.863 7.120 1.00 98.62 79 PRO A CA 1
ATOM 610 C C . PRO A 1 79 ? 5.691 6.900 7.584 1.00 98.62 79 PRO A C 1
ATOM 612 O O . PRO A 1 79 ? 5.955 5.881 6.955 1.00 98.62 79 PRO A O 1
ATOM 615 N N . SER A 1 80 ? 6.342 7.200 8.708 1.00 98.62 80 SER A N 1
ATOM 616 C CA . SER A 1 80 ? 7.155 6.186 9.393 1.00 98.62 80 SER A CA 1
ATOM 617 C C . SER A 1 80 ? 6.250 5.153 10.070 1.00 98.62 80 SER A C 1
ATOM 619 O O . SER A 1 80 ? 5.135 5.484 10.492 1.00 98.62 80 SER A O 1
ATOM 621 N N . PHE A 1 81 ? 6.743 3.934 10.296 1.00 98.50 81 PHE A N 1
ATOM 622 C CA . PHE A 1 81 ? 6.026 2.957 11.127 1.00 98.50 81 PHE A CA 1
ATOM 623 C C . PHE A 1 81 ? 5.684 3.495 12.526 1.00 98.50 81 PHE A C 1
ATOM 625 O O . PHE A 1 81 ? 4.617 3.193 13.059 1.00 98.50 81 PHE A O 1
ATOM 632 N N . GLY A 1 82 ? 6.523 4.365 13.098 1.00 98.44 82 GLY A N 1
ATOM 633 C CA . GLY A 1 82 ? 6.215 5.055 14.353 1.00 98.44 82 GLY A CA 1
ATOM 634 C C . GLY A 1 82 ? 4.940 5.903 14.262 1.00 98.44 82 GLY A C 1
ATOM 635 O O . GLY A 1 82 ? 4.061 5.799 15.121 1.00 98.44 82 GLY A O 1
ATOM 636 N N . ASN A 1 83 ? 4.785 6.693 13.194 1.00 98.19 83 ASN A N 1
ATOM 637 C CA . ASN A 1 83 ? 3.572 7.484 12.964 1.00 98.19 83 ASN A CA 1
ATOM 638 C C . ASN A 1 83 ? 2.345 6.605 12.684 1.00 98.19 83 ASN A C 1
ATOM 640 O O . ASN A 1 83 ? 1.252 6.917 13.169 1.00 98.19 83 ASN A O 1
ATOM 644 N N . ILE A 1 84 ? 2.520 5.493 11.964 1.00 98.31 84 ILE A N 1
ATOM 645 C CA . ILE A 1 84 ? 1.458 4.506 11.719 1.00 98.31 84 ILE A CA 1
ATOM 646 C C . ILE A 1 84 ? 0.946 3.947 13.052 1.00 98.31 84 ILE A C 1
ATOM 648 O O . ILE A 1 84 ? -0.250 4.014 13.331 1.00 98.31 84 ILE A O 1
ATOM 652 N N . VAL A 1 85 ? 1.842 3.478 13.926 1.00 97.62 85 VAL A N 1
ATOM 653 C CA . VAL A 1 85 ? 1.481 2.933 15.246 1.00 97.62 85 VAL A CA 1
ATOM 654 C C . VAL A 1 85 ? 0.764 3.974 16.108 1.00 97.62 85 VAL A C 1
ATOM 656 O O . VAL A 1 85 ? -0.237 3.654 16.750 1.00 97.62 85 VAL A O 1
ATOM 659 N N . ILE A 1 86 ? 1.233 5.227 16.122 1.00 96.56 86 ILE A N 1
ATOM 660 C CA . ILE A 1 86 ? 0.557 6.322 16.840 1.00 96.56 86 ILE A CA 1
ATOM 661 C C . ILE A 1 86 ? -0.874 6.510 16.317 1.00 96.56 86 ILE A C 1
ATOM 663 O O . ILE A 1 86 ? -1.804 6.652 17.114 1.00 96.56 86 ILE A O 1
ATOM 667 N N . THR A 1 87 ? -1.059 6.489 14.997 1.00 95.44 87 THR A N 1
ATOM 668 C CA . THR A 1 87 ? -2.370 6.649 14.353 1.00 95.44 87 THR A CA 1
ATOM 669 C C . THR A 1 87 ? -3.305 5.496 14.710 1.00 95.44 87 THR A C 1
ATOM 671 O O . THR A 1 87 ? -4.411 5.736 15.195 1.00 95.44 87 THR A O 1
ATOM 674 N N . LEU A 1 88 ? -2.841 4.249 14.588 1.00 94.50 88 LEU A N 1
ATOM 675 C CA . LEU A 1 88 ? -3.615 3.056 14.946 1.00 94.50 88 LEU A CA 1
ATOM 676 C C . LEU A 1 88 ? -4.008 3.043 16.431 1.00 94.50 88 LEU A C 1
ATOM 678 O O . LEU A 1 88 ? -5.158 2.772 16.767 1.00 94.50 88 LEU A O 1
ATOM 682 N N . LYS A 1 89 ? -3.103 3.426 17.341 1.00 94.31 89 LYS A N 1
ATOM 683 C CA . LYS A 1 89 ? -3.418 3.531 18.777 1.00 94.31 89 LYS A CA 1
ATOM 684 C C . LYS A 1 89 ? -4.508 4.564 19.071 1.00 94.31 89 LYS A C 1
ATOM 686 O O . LYS A 1 89 ? -5.310 4.350 19.975 1.00 94.31 89 LYS A O 1
ATOM 691 N N . LYS A 1 90 ? -4.549 5.683 18.338 1.00 91.69 90 LYS A N 1
ATOM 692 C CA . LYS A 1 90 ? -5.623 6.684 18.474 1.00 91.69 90 LYS A CA 1
ATOM 693 C C . LYS A 1 90 ? -6.971 6.140 17.993 1.00 91.69 90 LYS A C 1
ATOM 695 O O . LYS A 1 90 ? -7.999 6.491 18.567 1.00 91.69 90 LYS A O 1
ATOM 700 N N . LEU A 1 91 ? -6.969 5.273 16.979 1.00 88.25 91 LEU A N 1
ATOM 701 C CA . LEU A 1 91 ? -8.181 4.609 16.494 1.00 88.25 91 LEU A CA 1
ATOM 702 C C . LEU A 1 91 ? -8.743 3.631 17.519 1.00 88.25 91 LEU A C 1
ATOM 704 O O . LEU A 1 91 ? -9.923 3.715 17.830 1.00 88.25 91 LEU A O 1
ATOM 708 N N . LEU A 1 92 ? -7.892 2.797 18.118 1.00 86.44 92 LEU A N 1
ATOM 709 C CA . LEU A 1 92 ? -8.304 1.830 19.146 1.00 86.44 92 LEU A CA 1
ATOM 710 C C . LEU A 1 92 ? -8.868 2.482 20.419 1.00 86.44 92 LEU A C 1
ATOM 712 O O . LEU A 1 92 ? -9.615 1.850 21.154 1.00 86.44 92 LEU A O 1
ATOM 716 N N . LYS A 1 93 ? -8.488 3.733 20.702 1.00 80.12 93 LYS A N 1
ATOM 717 C CA . LYS A 1 93 ? -8.967 4.501 21.862 1.00 80.12 93 LYS A CA 1
ATOM 718 C C . LYS A 1 93 ? -10.201 5.357 21.569 1.00 80.12 93 LYS A C 1
ATOM 720 O O . LYS A 1 93 ? -10.691 6.023 22.477 1.00 80.12 93 LYS A O 1
ATOM 725 N N . SER A 1 94 ? -10.661 5.411 20.319 1.00 66.25 94 SER A N 1
ATOM 726 C CA . SER A 1 94 ? -11.879 6.148 19.978 1.00 66.25 94 SER A CA 1
ATOM 727 C C . SER A 1 94 ? -13.089 5.314 20.429 1.00 66.25 94 SER A C 1
ATOM 729 O O . SER A 1 94 ? -13.127 4.134 20.081 1.00 66.25 94 SER A O 1
ATOM 731 N N . PRO A 1 95 ? -14.035 5.862 21.217 1.00 55.25 95 PRO A N 1
ATOM 732 C CA . PRO A 1 95 ? -15.256 5.136 21.558 1.00 55.25 95 PRO A CA 1
ATOM 733 C C . PRO A 1 95 ? -16.014 4.768 20.274 1.00 55.25 95 PRO A C 1
ATOM 735 O O . PRO A 1 95 ? -15.999 5.549 19.318 1.00 55.25 95 PRO A O 1
ATOM 738 N N . LEU A 1 96 ? -16.589 3.558 20.262 1.00 56.19 96 LEU A N 1
ATOM 739 C CA . LEU A 1 96 ? -17.475 3.063 19.201 1.00 56.19 96 LEU A CA 1
ATOM 740 C C . LEU A 1 96 ? -18.682 3.989 19.017 1.00 56.19 96 LEU A C 1
ATOM 742 O O . LEU A 1 96 ? -19.211 4.459 20.051 1.00 56.19 96 LEU A O 1
#

Organism: Gossypium raimondii (NCBI:txid29730)